Protein AF-A0A3D3ADH6-F1 (afdb_monomer)

Radius of gyration: 19.09 Å; Cα contacts (8 Å, |Δi|>4): 178; chains: 1; bounding box: 56×36×45 Å

Secondary structure (DSSP, 8-state):
------SB-TT--SB-TEEEEEEEEE-TTT--EEEEEEEEEEE------THHHH-SSSHHHHHHHHHHHHH---HHHHHHTT----GGGTS-BTTTTB---TTSPPHHHHHHHHHGGGGGG--SSSGGGGTSS-TTT----THHHH--

Sequence (148 aa):
TAIPVVPYNDGQKQVNPYQTVKITVKDSSSGKVLAVQDKVVLPVSDEMMCSNCHGTQDTDKNILMAHDGSNGTKLYTDLTQGKRHRCNECHSDNVLNAPGKDGLPALSQAIHGFHSSRMGMSKLANQCYNCHPGEVTKCNRGVMAANG

Nearest PDB structures (foldseek):
  3lyy-assembly1_B-2  TM=6.084E-01  e=2.490E+00  Pediococcus pentosaceus ATCC 25745
  4bjj-assembly1_A  TM=6.808E-01  e=5.728E+00  Schizosaccharomyces pombe
  6ywy-assembly1_M  TM=5.397E-01  e=7.403E+00  Neurospora crassa
  6ysq-assembly2_D  TM=2.772E-01  e=8.415E+00  Homo sapiens

Structure (mmCIF, N/CA/C/O backbone):
data_AF-A0A3D3ADH6-F1
#
_entry.id   AF-A0A3D3ADH6-F1
#
loop_
_atom_site.group_PDB
_atom_site.id
_atom_site.type_symbol
_atom_site.label_atom_id
_atom_site.label_alt_id
_atom_site.label_comp_id
_atom_site.label_asym_id
_atom_site.label_entity_id
_atom_site.label_seq_id
_atom_site.pdbx_PDB_ins_code
_atom_site.Cartn_x
_atom_site.Cartn_y
_atom_site.Cartn_z
_atom_site.occupancy
_atom_site.B_iso_or_equiv
_atom_site.auth_seq_id
_atom_site.auth_comp_id
_atom_site.auth_asym_id
_atom_site.auth_atom_id
_atom_site.pdbx_PDB_model_num
ATOM 1 N N . THR A 1 1 ? -21.249 0.744 2.530 1.00 53.69 1 THR A N 1
ATOM 2 C CA . THR A 1 1 ? -20.447 1.980 2.626 1.00 53.69 1 THR A CA 1
ATOM 3 C C . THR A 1 1 ? -19.329 1.759 3.616 1.00 53.69 1 THR A C 1
ATOM 5 O O . THR A 1 1 ? -19.622 1.329 4.723 1.00 53.69 1 THR A O 1
ATOM 8 N N . ALA A 1 2 ? -18.075 1.972 3.216 1.00 66.06 2 ALA A N 1
ATOM 9 C CA . ALA A 1 2 ? -16.925 1.929 4.121 1.00 66.06 2 ALA A CA 1
ATOM 10 C C . ALA A 1 2 ? -16.670 3.326 4.712 1.00 66.06 2 ALA A C 1
ATOM 12 O O . ALA A 1 2 ? -16.980 4.324 4.062 1.00 66.06 2 ALA A O 1
ATOM 13 N N . ILE A 1 3 ? -16.121 3.394 5.927 1.00 73.56 3 ILE A N 1
ATOM 14 C CA . ILE A 1 3 ? -15.664 4.650 6.536 1.00 73.56 3 ILE A CA 1
ATOM 15 C C . ILE A 1 3 ? -14.185 4.812 6.158 1.00 73.56 3 ILE A C 1
ATOM 17 O O . ILE A 1 3 ? -13.379 3.993 6.604 1.00 73.56 3 ILE A O 1
ATOM 21 N N . PRO A 1 4 ? -13.810 5.800 5.325 1.00 73.50 4 PRO A N 1
ATOM 22 C CA . PRO A 1 4 ? -12.409 6.044 5.024 1.00 73.50 4 PRO A CA 1
ATOM 23 C C . PRO A 1 4 ? -11.724 6.570 6.285 1.00 73.50 4 PRO A C 1
ATOM 25 O O . PRO A 1 4 ? -12.159 7.561 6.868 1.00 73.50 4 PRO A O 1
ATOM 28 N N . VAL A 1 5 ? -10.656 5.901 6.699 1.00 81.75 5 VAL A N 1
ATOM 29 C CA . VAL A 1 5 ? -9.800 6.342 7.799 1.00 81.75 5 VAL A CA 1
ATOM 30 C C . VAL A 1 5 ? -8.352 6.341 7.345 1.00 81.75 5 VAL A C 1
ATOM 32 O O . VAL A 1 5 ? -7.964 5.559 6.479 1.00 81.75 5 VAL A O 1
ATOM 35 N N . VAL A 1 6 ? -7.568 7.242 7.922 1.00 85.00 6 VAL A N 1
ATOM 36 C CA . VAL A 1 6 ? -6.120 7.362 7.724 1.00 85.00 6 VAL A CA 1
ATOM 37 C C . VAL A 1 6 ? -5.444 7.261 9.088 1.00 85.00 6 VAL A C 1
ATOM 39 O O . VAL A 1 6 ? -6.093 7.581 10.084 1.00 85.00 6 VAL A O 1
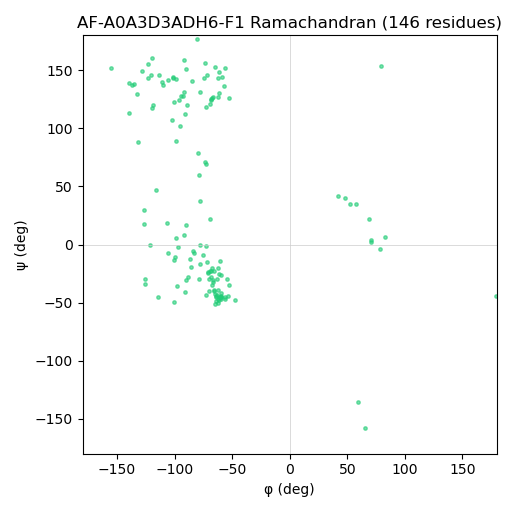ATOM 42 N N . PRO A 1 7 ? -4.167 6.858 9.186 1.00 87.19 7 PRO A N 1
ATOM 43 C CA . PRO A 1 7 ? -3.475 6.722 10.467 1.00 87.19 7 PRO A CA 1
ATOM 44 C C . PRO A 1 7 ? -3.024 8.078 11.030 1.00 87.19 7 PRO A C 1
ATOM 46 O O . PRO A 1 7 ? -1.960 8.184 11.623 1.00 87.19 7 PRO A O 1
ATOM 49 N N . TYR A 1 8 ? -3.828 9.126 10.862 1.00 87.88 8 TYR A N 1
ATOM 50 C CA . TYR A 1 8 ? -3.565 10.476 11.343 1.00 87.88 8 TYR A CA 1
ATOM 51 C C . TYR A 1 8 ? -4.843 11.060 11.935 1.00 87.88 8 TYR A C 1
ATOM 53 O O . TYR A 1 8 ? -5.915 10.921 11.351 1.00 87.88 8 TYR A O 1
ATOM 61 N N . ASN A 1 9 ? -4.719 11.740 13.075 1.00 86.06 9 ASN A N 1
ATOM 62 C CA . ASN A 1 9 ? -5.811 12.559 13.596 1.00 86.06 9 ASN A CA 1
ATOM 63 C C . ASN A 1 9 ? -5.943 13.842 12.758 1.00 86.06 9 ASN A C 1
ATOM 65 O O . ASN A 1 9 ? -4.958 14.321 12.190 1.00 86.06 9 ASN A O 1
ATOM 69 N N . ASP A 1 10 ? -7.128 14.451 12.759 1.00 86.06 10 ASP A N 1
ATOM 70 C CA . ASP A 1 10 ? -7.383 15.697 12.032 1.00 86.06 10 ASP A CA 1
ATOM 71 C C . ASP A 1 10 ? -6.369 16.797 12.387 1.00 86.06 10 ASP A C 1
ATOM 73 O O . ASP A 1 10 ? -6.134 17.128 13.553 1.00 86.06 10 ASP A O 1
ATOM 77 N N . GLY A 1 11 ? -5.732 17.356 11.355 1.00 87.50 11 GLY A N 1
ATOM 78 C CA . GLY A 1 11 ? -4.720 18.406 11.492 1.00 87.50 11 GLY A CA 1
ATOM 79 C C . GLY A 1 11 ? -3.387 17.952 12.098 1.00 87.50 11 GLY A C 1
ATOM 8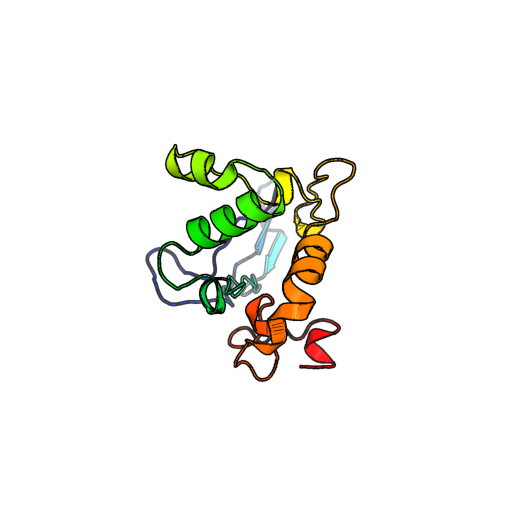0 O O . GLY A 1 11 ? -2.505 18.787 12.301 1.00 87.50 11 GLY A O 1
ATOM 81 N N . GLN A 1 12 ? -3.207 16.660 12.380 1.00 86.19 12 GLN A N 1
ATOM 82 C CA . GLN A 1 12 ? -1.969 16.114 12.928 1.00 86.19 12 GLN A CA 1
ATOM 83 C C . GLN A 1 12 ? -1.133 15.440 11.843 1.00 86.19 12 GLN A C 1
ATOM 85 O O . GLN A 1 12 ? -1.645 14.793 10.936 1.00 86.19 12 GLN A O 1
ATOM 90 N N . LYS A 1 13 ? 0.189 15.573 11.968 1.00 85.31 13 LYS A N 1
ATOM 91 C CA . LYS A 1 13 ? 1.166 14.865 11.124 1.00 85.31 13 LYS A CA 1
ATOM 92 C C . LYS A 1 13 ? 1.757 13.635 11.809 1.00 85.31 13 LYS A C 1
ATOM 94 O O . LYS A 1 13 ? 2.465 12.866 11.171 1.00 85.31 13 LYS A O 1
ATOM 99 N N . GLN A 1 14 ? 1.501 13.479 13.107 1.00 87.44 14 GLN A N 1
ATOM 100 C CA . GLN A 1 14 ? 1.974 12.330 13.863 1.00 87.44 14 GLN A CA 1
ATOM 101 C C . GLN A 1 14 ? 1.101 11.118 13.566 1.00 87.44 14 GLN A C 1
ATOM 103 O O . GLN A 1 14 ? -0.127 11.206 13.623 1.00 87.44 14 GLN A O 1
ATOM 108 N N . VAL A 1 15 ? 1.758 10.001 13.265 1.00 85.25 15 VAL A N 1
ATOM 109 C CA . VAL A 1 15 ? 1.098 8.732 12.967 1.00 85.25 15 VAL A CA 1
ATOM 110 C C . VAL A 1 15 ? 0.406 8.218 14.234 1.00 85.25 15 VAL A C 1
ATOM 112 O O . VAL A 1 15 ? 1.016 8.100 15.295 1.00 85.25 15 VAL A O 1
ATOM 115 N N . ASN A 1 16 ? -0.880 7.910 14.113 1.00 86.75 16 ASN A N 1
ATOM 116 C CA . ASN A 1 16 ? -1.734 7.295 15.118 1.00 86.75 16 ASN A CA 1
ATOM 117 C C . ASN A 1 16 ? -2.511 6.127 14.475 1.00 86.75 16 ASN A C 1
ATOM 119 O O . ASN A 1 16 ? -3.627 6.322 13.979 1.00 86.75 16 ASN A O 1
ATOM 123 N N . PRO A 1 17 ? -1.941 4.909 14.464 1.00 84.31 17 PRO A N 1
ATOM 124 C CA . PRO A 1 17 ? -2.533 3.762 13.776 1.00 84.31 17 PRO A CA 1
ATOM 125 C C . PRO A 1 17 ? -3.604 3.033 14.608 1.00 84.31 17 PRO A C 1
ATOM 127 O O . PRO A 1 17 ? -4.299 2.150 14.105 1.00 84.31 17 PRO A O 1
ATOM 130 N N . TYR A 1 18 ? -3.761 3.409 15.883 1.00 85.06 18 TYR A N 1
ATOM 131 C CA . TYR A 1 18 ? -4.710 2.815 16.831 1.00 85.06 18 TYR A CA 1
ATOM 132 C C . TYR A 1 18 ? -5.758 3.830 17.284 1.00 85.06 18 TYR A C 1
ATOM 134 O O . TYR A 1 18 ? -6.045 3.984 18.474 1.00 85.06 18 TYR A O 1
ATOM 142 N N . GLN A 1 19 ? -6.329 4.551 16.323 1.00 86.50 19 GLN A N 1
ATOM 143 C CA . GLN A 1 19 ? -7.441 5.449 16.600 1.00 86.50 19 GLN A CA 1
ATOM 144 C C . GLN A 1 19 ? -8.631 4.669 17.151 1.00 86.50 19 GLN A C 1
ATOM 146 O O . GLN A 1 19 ? -8.852 3.505 16.813 1.00 86.50 19 GLN A O 1
ATOM 151 N N . THR A 1 20 ? -9.409 5.320 18.013 1.00 88.94 20 THR A N 1
ATOM 152 C CA . THR A 1 20 ? -10.617 4.718 18.572 1.00 88.94 20 THR A CA 1
ATOM 153 C C . THR A 1 20 ? -11.843 5.540 18.228 1.00 88.94 20 THR A C 1
ATOM 155 O O . THR A 1 20 ? -11.778 6.766 18.155 1.00 88.94 20 THR A O 1
ATOM 158 N N . VAL A 1 21 ? -12.967 4.860 18.031 1.00 89.00 21 VAL A N 1
ATOM 159 C CA . VAL A 1 21 ? -14.270 5.479 17.790 1.00 89.00 21 VAL A CA 1
ATOM 160 C C . VAL A 1 21 ? -15.266 5.072 18.867 1.00 89.00 21 VAL A C 1
ATOM 162 O O . VAL A 1 21 ? -15.117 4.052 19.548 1.00 89.00 21 VAL A O 1
ATOM 165 N N . LYS A 1 22 ? -16.320 5.877 18.981 1.00 93.19 22 LYS A N 1
ATOM 166 C CA . LYS A 1 22 ? -17.531 5.542 19.722 1.00 93.19 22 LYS A CA 1
ATOM 167 C C . LYS A 1 22 ? -18.599 5.088 18.739 1.00 93.19 22 LYS A C 1
ATOM 169 O O . LYS A 1 22 ? -18.994 5.850 17.859 1.00 93.19 22 LYS A O 1
ATOM 174 N N . ILE A 1 23 ? -19.104 3.876 18.923 1.00 93.12 23 ILE A N 1
ATOM 175 C CA . ILE A 1 23 ? -20.237 3.352 18.163 1.00 93.12 23 ILE A CA 1
ATOM 176 C C . ILE A 1 23 ? -21.497 3.578 18.992 1.00 93.12 23 ILE A C 1
ATOM 178 O O . ILE A 1 23 ? -21.579 3.155 20.140 1.00 93.12 23 ILE A O 1
ATOM 182 N N . THR A 1 24 ? -22.486 4.265 18.423 1.00 96.31 24 THR A N 1
ATOM 183 C CA . THR A 1 24 ? -23.801 4.470 19.046 1.00 96.31 24 THR A CA 1
ATOM 184 C C . THR A 1 24 ? -24.872 3.853 18.163 1.00 96.31 24 THR A C 1
ATOM 186 O O . THR A 1 24 ? -25.037 4.260 17.015 1.00 96.31 24 THR A O 1
ATOM 189 N N . VAL A 1 25 ? -25.617 2.897 18.708 1.00 95.94 25 VAL A N 1
ATOM 190 C CA . VAL A 1 25 ? -26.761 2.270 18.042 1.00 95.94 25 VAL A CA 1
ATOM 191 C C . VAL A 1 25 ? -28.023 2.996 18.483 1.00 95.94 25 VAL A C 1
ATOM 193 O O . VAL A 1 25 ? -28.260 3.154 19.682 1.00 95.94 25 VAL A O 1
ATOM 196 N N . LYS A 1 26 ? -28.833 3.439 17.522 1.00 97.56 26 LYS A N 1
ATOM 197 C CA . LYS A 1 26 ? -30.113 4.109 17.773 1.00 97.56 26 LYS A CA 1
ATOM 198 C C . LYS A 1 26 ? -31.242 3.359 17.085 1.00 97.56 26 LYS A C 1
ATOM 200 O O . LYS A 1 26 ? -31.066 2.868 15.973 1.00 97.56 26 LYS A O 1
ATOM 205 N N . ASP A 1 27 ? -32.391 3.311 17.744 1.00 96.38 27 ASP A N 1
ATOM 206 C CA . ASP A 1 27 ? -33.641 2.898 17.129 1.00 96.38 27 ASP A CA 1
ATOM 207 C C . ASP A 1 27 ? -33.996 3.871 16.001 1.00 96.38 27 ASP A C 1
ATOM 209 O O . ASP A 1 27 ? -34.013 5.088 16.199 1.00 96.38 27 ASP A O 1
ATOM 213 N N . SER A 1 28 ? -34.251 3.332 14.810 1.00 94.62 28 SER A N 1
ATOM 214 C CA . SER A 1 28 ? -34.432 4.152 13.608 1.00 94.62 28 SER A CA 1
ATOM 215 C C . SER A 1 28 ? -35.714 4.988 13.629 1.00 94.62 28 SER A C 1
ATOM 217 O O . SER A 1 28 ? -35.748 6.055 13.022 1.00 94.62 28 SER A O 1
ATOM 219 N N . SER A 1 29 ? -36.750 4.533 14.340 1.00 95.38 29 SER A N 1
ATOM 220 C CA . SER A 1 29 ? -38.070 5.169 14.353 1.00 95.38 29 SER A CA 1
ATOM 221 C C . SER A 1 29 ? -38.207 6.213 15.461 1.00 95.38 29 SER A C 1
ATOM 223 O O . SER A 1 29 ? -38.765 7.282 15.242 1.00 95.38 29 SER A O 1
ATOM 225 N N . SER A 1 30 ? -37.689 5.918 16.654 1.00 95.75 30 SER A N 1
ATOM 226 C CA . SER A 1 30 ? -37.793 6.777 17.841 1.00 95.75 30 SER A CA 1
ATOM 227 C C . SER A 1 30 ? -36.533 7.597 18.128 1.00 95.75 30 SER A C 1
ATOM 229 O O . SER A 1 30 ? -36.560 8.492 18.970 1.00 95.75 30 SER A O 1
ATOM 231 N N . GLY A 1 31 ? -35.402 7.277 17.490 1.00 94.81 31 GLY A N 1
ATOM 232 C CA . GLY A 1 31 ? -34.101 7.894 17.771 1.00 94.81 31 GLY A CA 1
ATOM 233 C C . GLY A 1 31 ? -33.492 7.501 19.123 1.00 94.81 31 GLY A C 1
ATOM 234 O O . GLY A 1 31 ? -32.409 7.985 19.472 1.00 94.81 31 GLY A O 1
ATOM 235 N N . LYS A 1 32 ? -34.155 6.623 19.889 1.00 96.75 32 LYS A N 1
ATOM 236 C CA . LYS A 1 32 ? -33.699 6.156 21.201 1.00 96.75 32 LYS A CA 1
ATOM 237 C C . LYS A 1 32 ? -32.364 5.427 21.070 1.00 96.75 32 LYS A C 1
ATOM 239 O O . LYS A 1 32 ? -32.227 4.517 20.260 1.00 96.75 32 LYS A O 1
ATOM 244 N N . VAL A 1 33 ? -31.384 5.784 21.897 1.00 97.50 33 VAL A N 1
ATOM 245 C CA . VAL A 1 33 ? -30.113 5.048 21.971 1.00 97.50 33 VAL A CA 1
ATOM 246 C C . VAL A 1 33 ? -30.366 3.663 22.570 1.00 97.50 33 VAL A C 1
ATOM 248 O O . VAL A 1 33 ? -30.922 3.548 23.661 1.00 97.50 33 VAL A O 1
ATOM 251 N N . LEU A 1 34 ? -29.963 2.624 21.843 1.00 97.38 34 LEU A N 1
ATOM 252 C CA . LEU A 1 34 ? -30.092 1.220 22.238 1.00 97.38 34 LEU A CA 1
ATOM 253 C C . LEU A 1 34 ? -28.796 0.680 22.843 1.00 97.38 34 LEU A C 1
ATOM 255 O O . LEU A 1 34 ? -28.841 -0.120 23.771 1.00 97.38 34 LEU A O 1
ATOM 259 N N . ALA A 1 35 ? -27.647 1.122 22.329 1.00 96.81 35 ALA A N 1
ATOM 260 C CA . ALA A 1 35 ? -26.338 0.717 22.822 1.00 96.81 35 ALA A CA 1
ATOM 261 C C . ALA A 1 35 ? -25.277 1.776 22.511 1.00 96.81 35 ALA A C 1
ATOM 263 O O . ALA A 1 35 ? -25.367 2.497 21.513 1.00 96.81 35 ALA A O 1
ATOM 264 N N . VAL A 1 36 ? -24.248 1.828 23.353 1.00 96.38 36 VAL A N 1
ATOM 265 C CA . VAL A 1 36 ? -23.033 2.612 23.126 1.00 96.38 36 VAL A CA 1
ATOM 266 C C . VAL A 1 36 ? -21.840 1.716 23.413 1.00 96.38 36 VAL A C 1
ATOM 268 O O . VAL A 1 36 ? -21.780 1.102 24.475 1.00 96.38 36 VAL A O 1
ATOM 271 N N . GLN A 1 37 ? -20.894 1.661 22.481 1.00 95.50 37 GLN A N 1
ATOM 272 C CA . GLN A 1 37 ? -19.586 1.064 22.703 1.00 95.50 37 GLN A CA 1
ATOM 273 C C . GLN A 1 37 ? -18.515 2.128 22.482 1.00 95.50 37 GLN A C 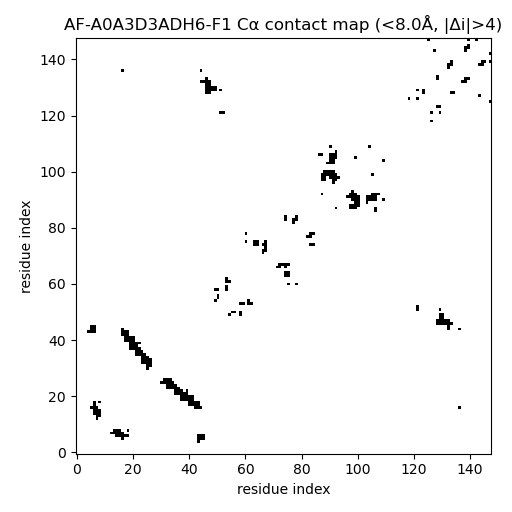1
ATOM 275 O O . GLN A 1 37 ? -18.353 2.646 21.376 1.00 95.50 37 GLN A O 1
ATOM 280 N N . ASP A 1 38 ? -17.777 2.425 23.545 1.00 93.81 38 ASP A N 1
ATOM 281 C CA . ASP A 1 38 ? -16.639 3.335 23.518 1.00 93.81 38 ASP A CA 1
ATOM 282 C C . ASP A 1 38 ? -15.327 2.599 23.248 1.00 93.81 38 ASP A C 1
ATOM 284 O O . ASP A 1 38 ? -15.201 1.394 23.489 1.00 93.81 38 ASP A O 1
ATOM 288 N N . LYS A 1 39 ? -14.334 3.367 22.781 1.00 89.38 39 LYS A N 1
ATOM 289 C CA . LYS A 1 39 ? -12.947 2.929 22.569 1.00 89.38 39 LYS A CA 1
ATOM 290 C C . LYS A 1 39 ? -12.812 1.732 21.618 1.00 89.38 39 LYS A C 1
ATOM 292 O O . LYS A 1 39 ? -11.926 0.897 21.789 1.00 89.38 39 LYS A O 1
ATOM 297 N N . VAL A 1 40 ? -13.669 1.643 20.600 1.00 88.25 40 VAL A N 1
ATOM 298 C CA . VAL A 1 40 ? -13.523 0.629 19.547 1.00 88.25 40 VAL A CA 1
ATOM 299 C C . VAL A 1 40 ? -12.341 1.017 18.676 1.00 88.25 40 VAL A C 1
ATOM 301 O O . VAL A 1 40 ? -12.362 2.085 18.070 1.00 88.25 40 VAL A O 1
ATOM 304 N N . VAL A 1 41 ? -11.314 0.174 18.616 1.00 84.12 41 VAL A N 1
ATOM 305 C CA . VAL A 1 41 ? -10.136 0.429 17.780 1.00 84.12 41 VAL A CA 1
ATOM 306 C C . VAL A 1 41 ? -10.535 0.344 16.306 1.00 84.12 41 VAL A C 1
ATOM 308 O O . VAL A 1 41 ? -11.090 -0.665 15.873 1.00 84.12 41 VAL A O 1
ATOM 311 N N . LEU A 1 42 ? -10.230 1.391 15.538 1.00 81.94 42 LEU A N 1
ATOM 312 C CA . LEU A 1 42 ? -10.193 1.367 14.078 1.00 81.94 42 LEU A CA 1
ATOM 313 C C . LEU A 1 42 ? -8.729 1.210 13.660 1.00 81.94 42 LEU A C 1
ATOM 315 O O . LEU A 1 42 ? -8.028 2.214 13.521 1.00 81.94 42 LEU A O 1
ATOM 319 N N . PRO A 1 43 ? -8.232 -0.031 13.511 1.00 71.31 43 PRO A N 1
ATOM 320 C CA . PRO A 1 43 ? -6.864 -0.232 13.079 1.00 71.31 43 PRO A CA 1
ATOM 321 C C . PRO A 1 43 ? -6.750 0.209 11.622 1.00 71.31 43 PRO A C 1
ATOM 323 O O . PRO A 1 43 ? -7.435 -0.315 10.742 1.00 71.31 43 PRO A O 1
ATOM 326 N N . VAL A 1 44 ? -5.873 1.171 11.378 1.00 77.50 44 VAL A N 1
ATOM 327 C CA . VAL A 1 44 ? -5.508 1.622 10.040 1.00 77.50 44 VAL A CA 1
ATOM 328 C C . VAL A 1 44 ? -3.997 1.763 9.989 1.00 77.50 44 VAL A C 1
ATOM 330 O O . VAL A 1 44 ? -3.373 2.232 10.937 1.00 77.50 44 VAL A O 1
ATOM 333 N N . SER A 1 45 ? -3.409 1.321 8.886 1.00 76.19 45 SER A N 1
ATOM 334 C CA . SER A 1 45 ? -1.979 1.441 8.646 1.00 76.19 45 SER A CA 1
ATOM 335 C C . SER A 1 45 ? -1.740 1.821 7.195 1.00 76.19 45 SER A C 1
ATOM 337 O O . SER A 1 45 ? -2.405 1.307 6.294 1.00 76.19 45 SER A O 1
ATOM 339 N N . ASP A 1 46 ? -0.787 2.720 6.995 1.00 78.75 46 ASP A N 1
ATOM 340 C CA . ASP A 1 46 ? -0.206 3.089 5.710 1.00 78.75 46 ASP A CA 1
ATOM 341 C C . ASP A 1 46 ? 1.220 2.531 5.549 1.00 78.75 46 ASP A C 1
ATOM 343 O O . ASP A 1 46 ? 1.957 2.956 4.664 1.00 78.75 46 ASP A O 1
ATOM 347 N N . GLU A 1 47 ? 1.597 1.519 6.341 1.00 81.19 47 GLU A N 1
ATOM 348 C CA . GLU A 1 47 ? 2.912 0.852 6.313 1.00 81.19 47 GLU A CA 1
ATOM 349 C C . GLU A 1 47 ? 3.169 0.005 5.044 1.00 81.19 47 GLU A C 1
ATOM 351 O O . GLU A 1 47 ? 4.041 -0.862 5.026 1.00 81.19 47 GLU A O 1
ATOM 356 N N . MET A 1 48 ? 2.468 0.264 3.937 1.00 87.12 48 MET A N 1
ATOM 357 C CA . MET A 1 48 ? 2.910 -0.206 2.624 1.00 87.12 48 MET A CA 1
ATOM 358 C C . MET A 1 48 ? 4.011 0.735 2.115 1.00 87.12 48 MET A C 1
ATOM 360 O O . MET A 1 48 ? 3.783 1.640 1.312 1.00 87.12 48 MET A O 1
ATOM 364 N N . MET A 1 49 ? 5.220 0.544 2.642 1.00 88.25 49 MET A N 1
ATOM 365 C CA . MET A 1 49 ? 6.369 1.442 2.514 1.00 88.25 49 MET A CA 1
ATOM 366 C C . MET A 1 49 ? 7.085 1.313 1.161 1.00 88.25 49 MET A C 1
ATOM 368 O O . MET A 1 49 ? 8.285 1.037 1.092 1.00 88.25 49 MET A O 1
ATOM 372 N N . CYS A 1 50 ? 6.379 1.565 0.056 1.00 92.19 50 CYS A N 1
ATOM 373 C CA . CYS A 1 50 ? 6.951 1.504 -1.296 1.00 92.19 50 CYS A CA 1
ATOM 374 C C . CYS A 1 50 ? 8.203 2.387 -1.454 1.00 92.19 50 CYS A C 1
ATOM 376 O O . CYS A 1 50 ? 9.106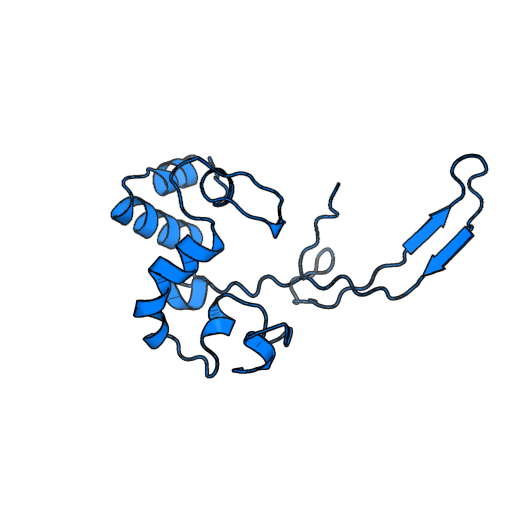 2.073 -2.232 1.00 92.19 50 CYS A O 1
ATOM 378 N N . SER A 1 51 ? 8.273 3.480 -0.690 1.00 92.19 51 SER A N 1
ATOM 379 C CA . SER A 1 51 ? 9.390 4.425 -0.663 1.00 92.19 51 SER A CA 1
ATOM 380 C C . SER A 1 51 ? 10.714 3.816 -0.198 1.00 92.19 51 SER A C 1
ATOM 382 O O . SER A 1 51 ? 11.768 4.343 -0.557 1.00 92.19 51 SER A O 1
ATOM 384 N N . ASN A 1 52 ? 10.690 2.678 0.510 1.00 91.12 52 ASN A N 1
ATOM 385 C CA . ASN A 1 52 ? 11.899 1.951 0.910 1.00 91.12 52 ASN A CA 1
ATOM 386 C C . ASN A 1 52 ? 12.727 1.478 -0.297 1.00 91.12 52 ASN A C 1
ATOM 388 O O . ASN A 1 52 ? 13.936 1.285 -0.169 1.00 91.12 52 ASN A O 1
ATOM 392 N N . CYS A 1 53 ? 12.099 1.292 -1.466 1.00 93.62 53 CYS A N 1
ATOM 393 C CA . CYS A 1 53 ? 12.775 0.860 -2.695 1.00 93.62 53 CYS A CA 1
ATOM 394 C C . CYS A 1 53 ? 12.527 1.796 -3.886 1.00 93.62 53 CYS A C 1
ATOM 396 O O . CYS A 1 53 ? 13.426 1.997 -4.695 1.00 93.62 53 CYS A O 1
ATOM 398 N N . HIS A 1 54 ? 11.344 2.407 -3.985 1.00 94.75 54 HIS A N 1
ATOM 399 C CA . HIS A 1 54 ? 10.976 3.313 -5.080 1.00 94.75 54 HIS A CA 1
ATOM 400 C C . HIS A 1 54 ? 11.322 4.786 -4.801 1.00 94.75 54 HIS A C 1
ATOM 402 O O . HIS A 1 54 ? 10.812 5.679 -5.474 1.00 94.75 54 HIS A O 1
ATOM 408 N N . GLY A 1 55 ? 12.193 5.050 -3.823 1.00 94.06 55 GLY A N 1
ATOM 409 C CA . GLY A 1 55 ? 12.635 6.393 -3.446 1.00 94.06 55 GLY A CA 1
ATOM 410 C C . GLY A 1 55 ? 11.626 7.138 -2.573 1.00 94.06 55 GLY A C 1
ATOM 411 O O . GLY A 1 55 ? 10.426 6.880 -2.615 1.00 94.06 55 GLY A O 1
ATOM 412 N N . THR A 1 56 ? 12.116 8.080 -1.767 1.00 92.62 56 THR A N 1
ATOM 413 C CA . THR A 1 56 ? 11.301 8.902 -0.850 1.00 92.62 56 THR A CA 1
ATOM 414 C C . THR A 1 56 ? 10.726 10.159 -1.501 1.00 92.62 56 THR A C 1
ATOM 416 O O . THR A 1 56 ? 9.856 10.807 -0.925 1.00 92.62 56 THR A O 1
ATOM 419 N N . GLN A 1 57 ? 11.204 10.503 -2.696 1.00 94.81 57 GLN A N 1
ATOM 420 C CA . GLN A 1 57 ? 10.659 11.556 -3.545 1.00 94.81 57 GLN A CA 1
ATOM 421 C C . GLN A 1 57 ? 10.022 10.910 -4.767 1.00 94.81 57 GLN A C 1
ATOM 423 O O . GLN A 1 57 ? 10.587 9.962 -5.315 1.00 94.81 57 GLN A O 1
ATOM 428 N N . ASP A 1 58 ? 8.865 11.431 -5.187 1.00 94.69 58 ASP A N 1
ATOM 429 C CA . ASP A 1 58 ? 8.173 10.975 -6.398 1.00 94.69 58 ASP A CA 1
ATOM 430 C C . ASP A 1 58 ? 7.952 9.444 -6.429 1.00 94.69 58 ASP A C 1
ATOM 432 O O . ASP A 1 58 ? 8.012 8.803 -7.478 1.00 94.69 58 ASP A O 1
ATOM 436 N N . THR A 1 59 ? 7.704 8.835 -5.261 1.00 94.94 59 THR A N 1
ATOM 437 C CA . THR A 1 59 ? 7.551 7.379 -5.102 1.00 94.94 59 THR A CA 1
ATOM 438 C C . THR A 1 59 ? 6.497 6.807 -6.050 1.00 94.94 59 THR A C 1
ATOM 440 O O . THR A 1 59 ? 6.725 5.782 -6.689 1.00 94.94 59 THR A O 1
ATOM 443 N N . ASP A 1 60 ? 5.352 7.481 -6.172 1.00 93.56 60 ASP A N 1
ATOM 444 C CA . ASP A 1 60 ? 4.253 7.093 -7.058 1.00 93.56 60 ASP A CA 1
ATOM 445 C C . ASP A 1 60 ? 4.681 7.108 -8.530 1.00 93.56 60 ASP A C 1
ATOM 447 O O . ASP A 1 60 ? 4.486 6.127 -9.246 1.00 93.56 60 ASP A O 1
ATOM 451 N N . LYS A 1 61 ? 5.352 8.173 -8.969 1.00 96.12 61 LYS A N 1
ATOM 452 C CA . LYS A 1 61 ? 5.921 8.278 -10.317 1.00 96.12 61 LYS A CA 1
ATOM 453 C C . LYS A 1 61 ? 6.934 7.171 -10.598 1.00 96.12 61 LYS A C 1
ATOM 455 O O . LYS A 1 61 ? 6.855 6.544 -11.650 1.00 96.12 61 LYS A O 1
ATOM 460 N N . ASN A 1 62 ? 7.844 6.893 -9.665 1.00 97.12 62 ASN A N 1
ATOM 461 C CA . ASN A 1 62 ? 8.866 5.854 -9.822 1.00 97.12 62 ASN A CA 1
ATOM 462 C C . ASN A 1 62 ? 8.252 4.457 -9.964 1.00 97.12 62 ASN A C 1
ATOM 464 O O . ASN A 1 62 ? 8.710 3.661 -10.787 1.00 97.12 62 ASN A O 1
ATOM 468 N N . ILE A 1 63 ? 7.189 4.168 -9.208 1.00 96.50 63 ILE A N 1
ATOM 469 C CA . ILE A 1 63 ? 6.415 2.930 -9.359 1.00 96.50 63 ILE A CA 1
ATOM 470 C C . ILE A 1 63 ? 5.790 2.864 -10.754 1.00 96.50 63 ILE A C 1
ATOM 472 O O . ILE A 1 63 ? 5.950 1.860 -11.447 1.00 96.50 63 ILE A O 1
ATOM 476 N N . LEU A 1 64 ? 5.103 3.925 -11.187 1.00 97.38 64 LEU A N 1
ATOM 477 C CA . LEU A 1 64 ? 4.391 3.920 -12.466 1.00 97.38 64 LEU A CA 1
ATOM 478 C C . LEU A 1 64 ? 5.334 3.870 -13.672 1.00 97.38 64 LEU A C 1
ATOM 480 O O . LEU A 1 64 ? 5.018 3.183 -14.637 1.00 97.38 64 LEU A O 1
ATOM 484 N N . MET A 1 65 ? 6.513 4.498 -13.612 1.00 96.88 65 MET A N 1
ATOM 485 C CA . MET A 1 65 ? 7.537 4.354 -14.656 1.00 96.88 65 MET A CA 1
ATOM 486 C C . MET A 1 65 ? 8.008 2.901 -14.791 1.00 96.88 65 MET A C 1
ATOM 488 O O . MET A 1 65 ? 8.101 2.379 -15.902 1.00 96.88 65 MET A O 1
ATOM 492 N N . ALA A 1 66 ? 8.280 2.226 -13.668 1.00 95.69 66 ALA A N 1
ATOM 493 C CA . ALA A 1 66 ? 8.686 0.820 -13.677 1.00 95.69 66 ALA A CA 1
ATOM 494 C C . ALA A 1 66 ? 7.557 -0.100 -14.173 1.00 95.69 66 ALA A C 1
ATOM 496 O O . ALA A 1 66 ? 7.799 -1.050 -14.924 1.00 95.69 66 ALA A O 1
ATOM 497 N N . HIS A 1 67 ? 6.318 0.203 -13.779 1.00 97.12 67 HIS A N 1
ATOM 498 C CA . HIS A 1 67 ? 5.135 -0.525 -14.217 1.00 97.12 67 HIS A CA 1
ATOM 499 C C . HIS A 1 67 ? 4.907 -0.382 -15.726 1.00 97.12 67 HIS A C 1
ATOM 501 O O . HIS A 1 67 ? 4.722 -1.389 -16.410 1.00 97.12 67 HIS A O 1
ATOM 507 N N . ASP A 1 68 ? 4.962 0.846 -16.248 1.00 97.56 68 ASP A N 1
ATOM 508 C CA . ASP A 1 68 ? 4.822 1.145 -17.674 1.00 97.56 68 ASP A CA 1
ATOM 509 C C . ASP A 1 68 ? 5.908 0.440 -18.493 1.00 97.56 68 ASP A C 1
ATOM 511 O O . ASP A 1 68 ? 5.594 -0.208 -19.491 1.00 97.56 68 ASP A O 1
ATOM 515 N N . GLY A 1 69 ? 7.164 0.471 -18.034 1.00 96.56 69 GLY A N 1
ATOM 516 C CA . GLY A 1 69 ? 8.273 -0.219 -18.698 1.00 96.56 69 GLY A CA 1
ATOM 517 C C . GLY A 1 69 ? 8.128 -1.745 -18.741 1.00 96.56 69 GLY A C 1
ATOM 518 O O . GLY A 1 69 ? 8.601 -2.373 -19.684 1.00 96.56 69 GLY A O 1
ATOM 519 N N . SER A 1 70 ? 7.454 -2.344 -17.755 1.00 94.06 70 SER A N 1
ATOM 520 C CA . SER A 1 70 ? 7.277 -3.802 -17.673 1.00 94.06 70 SER A CA 1
ATOM 521 C C . SER A 1 70 ? 6.022 -4.303 -18.393 1.00 94.06 70 SER A C 1
ATOM 523 O O . SER A 1 70 ? 6.004 -5.433 -18.870 1.00 94.06 70 SER A O 1
ATOM 525 N N . ASN A 1 71 ? 4.969 -3.481 -18.457 1.00 94.50 71 ASN A N 1
ATOM 526 C CA . ASN A 1 71 ? 3.636 -3.909 -18.897 1.00 94.50 71 ASN A CA 1
ATOM 527 C C . ASN A 1 71 ? 3.097 -3.128 -20.107 1.00 94.50 71 ASN A C 1
ATOM 529 O O . ASN A 1 71 ? 1.983 -3.390 -20.554 1.00 94.50 71 ASN A O 1
ATOM 533 N N . GLY A 1 72 ? 3.847 -2.154 -20.633 1.00 93.75 72 GLY A N 1
ATOM 534 C CA . GLY A 1 72 ? 3.437 -1.357 -21.793 1.00 93.75 72 GLY A CA 1
ATOM 535 C C . GLY A 1 72 ? 2.262 -0.412 -21.521 1.00 93.75 72 GLY A C 1
ATOM 536 O O . GLY A 1 72 ? 1.558 -0.015 -22.451 1.00 93.75 72 GLY A O 1
ATOM 537 N N . THR A 1 73 ? 2.021 -0.063 -20.256 1.00 95.69 73 THR A N 1
ATOM 538 C CA . THR A 1 73 ? 0.985 0.900 -19.864 1.00 95.69 73 THR A CA 1
ATOM 539 C C . THR A 1 73 ? 1.457 2.352 -20.042 1.00 95.69 73 THR A C 1
ATOM 541 O O . THR A 1 73 ? 2.584 2.609 -20.465 1.00 95.69 73 THR A O 1
ATOM 544 N N . LYS A 1 74 ? 0.569 3.322 -19.784 1.00 96.94 74 LYS A N 1
ATOM 545 C CA . LYS A 1 74 ? 0.864 4.771 -19.827 1.00 96.94 74 LYS A CA 1
ATOM 546 C C . LYS A 1 74 ? 0.461 5.474 -18.525 1.00 96.94 74 LYS A C 1
ATOM 548 O O . LYS A 1 74 ? 0.061 6.637 -18.538 1.00 96.94 74 LYS A O 1
ATOM 553 N N . LEU A 1 75 ? 0.515 4.754 -17.405 1.00 97.38 75 LEU A N 1
ATOM 554 C CA . LEU A 1 75 ? 0.036 5.229 -16.110 1.00 97.38 75 LEU A CA 1
ATOM 555 C C . LEU A 1 75 ? 0.876 6.396 -15.585 1.00 97.38 75 LEU A C 1
ATOM 557 O O . LEU A 1 75 ? 0.336 7.292 -14.941 1.00 97.38 75 LEU A O 1
ATOM 561 N N . TYR A 1 76 ? 2.175 6.429 -15.884 1.00 97.19 76 TYR A N 1
ATOM 562 C CA . TYR A 1 76 ? 3.029 7.564 -15.545 1.00 97.19 76 TYR A CA 1
ATOM 563 C C . TYR A 1 76 ? 2.589 8.834 -16.287 1.00 97.19 76 TYR A C 1
ATOM 565 O O . TYR A 1 76 ? 2.465 9.907 -15.691 1.00 97.19 76 TYR A O 1
ATOM 573 N N . THR A 1 77 ? 2.301 8.719 -17.587 1.00 97.00 7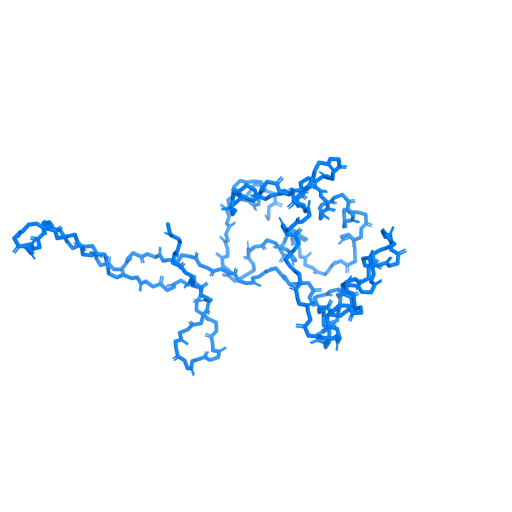7 THR A N 1
ATOM 574 C CA . THR A 1 77 ? 1.787 9.846 -18.376 1.00 97.00 77 THR A CA 1
ATOM 575 C C . THR A 1 77 ? 0.418 10.289 -17.867 1.00 97.00 77 THR A C 1
ATOM 577 O O . THR A 1 77 ? 0.221 11.481 -17.651 1.00 97.00 77 THR A O 1
ATOM 580 N N . ASP A 1 78 ? -0.487 9.349 -17.585 1.00 97.38 78 ASP A N 1
ATOM 581 C CA . ASP A 1 78 ? -1.791 9.661 -16.992 1.00 97.38 78 ASP A CA 1
ATOM 582 C C . ASP A 1 78 ? -1.621 10.433 -15.666 1.00 97.38 78 ASP A C 1
ATOM 584 O O . ASP A 1 78 ? -2.216 11.499 -15.488 1.00 97.38 78 ASP A O 1
ATOM 588 N N . LEU A 1 79 ? -0.733 9.977 -14.770 1.00 96.38 79 LEU A N 1
ATOM 589 C CA . LEU A 1 79 ? -0.466 10.646 -13.491 1.00 96.38 79 LEU A CA 1
ATOM 590 C C . LEU A 1 79 ? 0.045 12.081 -13.680 1.00 96.38 79 LEU A C 1
ATOM 592 O O . LEU A 1 79 ? -0.429 12.993 -13.001 1.00 96.38 79 LEU A O 1
ATOM 596 N N . THR A 1 80 ? 0.990 12.299 -14.598 1.00 95.25 80 THR A N 1
ATOM 597 C CA . THR A 1 80 ? 1.543 13.642 -14.871 1.00 95.25 80 THR A CA 1
ATOM 598 C C . THR A 1 80 ? 0.522 14.589 -15.509 1.00 95.25 80 THR A C 1
ATOM 600 O O . THR A 1 80 ? 0.659 15.803 -15.384 1.00 95.25 80 THR A O 1
ATOM 603 N N . GLN A 1 81 ? -0.541 14.049 -16.108 1.00 96.69 81 GLN A N 1
ATOM 604 C CA . GLN A 1 81 ? -1.696 14.792 -16.625 1.00 96.69 81 GLN A CA 1
ATOM 605 C C . GLN A 1 81 ? -2.836 14.937 -15.598 1.00 96.69 81 GLN A C 1
ATOM 607 O O . GLN A 1 81 ? -3.919 15.411 -15.933 1.00 96.69 81 GLN A O 1
ATOM 612 N N . GLY A 1 82 ? -2.612 14.542 -14.339 1.00 95.06 82 GLY A N 1
ATOM 613 C CA . GLY A 1 82 ? -3.594 14.648 -13.256 1.00 95.06 82 GLY A CA 1
ATOM 614 C C . GLY A 1 82 ? -4.618 13.509 -13.210 1.00 95.06 82 GLY A C 1
ATOM 615 O O . GLY A 1 82 ? -5.534 13.542 -12.388 1.00 95.06 82 GLY A O 1
ATOM 616 N N . LYS A 1 83 ? -4.463 12.477 -14.044 1.00 95.06 83 LYS A N 1
ATOM 617 C CA . LYS A 1 83 ? -5.327 11.296 -14.076 1.00 95.06 83 LYS A CA 1
ATOM 618 C C . LYS A 1 83 ? -4.720 10.181 -13.225 1.00 95.06 83 LYS A C 1
ATOM 620 O O . LYS A 1 83 ? -3.790 9.489 -13.624 1.00 95.06 83 LYS A O 1
ATOM 625 N N . ARG A 1 84 ? -5.255 10.009 -12.016 1.00 93.44 84 ARG A N 1
ATOM 626 C CA . ARG A 1 84 ? -4.834 8.945 -11.094 1.00 93.44 84 ARG A CA 1
ATOM 627 C C . ARG A 1 84 ? -5.682 7.694 -11.267 1.00 93.44 84 ARG A C 1
ATOM 629 O O . ARG A 1 84 ? -6.905 7.766 -11.223 1.00 93.44 84 ARG A O 1
ATOM 636 N N . HIS A 1 85 ? -4.999 6.563 -11.377 1.00 93.25 85 HIS A N 1
ATOM 637 C CA . HIS A 1 85 ? -5.587 5.231 -11.418 1.00 93.25 85 HIS A CA 1
ATOM 638 C C . HIS A 1 85 ? -5.360 4.513 -10.096 1.00 93.25 85 HIS A C 1
ATOM 640 O O . HIS A 1 85 ? -4.279 4.610 -9.512 1.00 93.25 85 HIS A O 1
ATOM 646 N N . ARG A 1 86 ? -6.354 3.754 -9.631 1.00 92.19 86 ARG A N 1
ATOM 647 C CA . ARG A 1 86 ? -6.121 2.769 -8.569 1.00 92.19 86 ARG A CA 1
ATOM 648 C C . ARG A 1 86 ? -5.623 1.470 -9.184 1.00 92.19 86 ARG A C 1
ATOM 650 O O . ARG A 1 86 ? -6.163 1.011 -10.186 1.00 92.19 86 ARG A O 1
ATOM 657 N N . CYS A 1 87 ? -4.665 0.818 -8.531 1.00 94.50 87 CYS A N 1
ATOM 658 C CA . CYS A 1 87 ? -4.166 -0.495 -8.954 1.00 94.50 87 CYS A CA 1
ATOM 659 C C . CYS A 1 87 ? -5.317 -1.501 -9.129 1.00 94.50 87 CYS A C 1
ATOM 661 O O . CYS A 1 87 ? -5.306 -2.318 -10.051 1.00 94.50 87 CYS A O 1
ATOM 663 N N . ASN A 1 88 ? -6.341 -1.383 -8.274 1.00 94.81 88 ASN A N 1
ATOM 664 C CA . ASN A 1 88 ? -7.496 -2.266 -8.275 1.00 94.81 88 ASN A CA 1
ATOM 665 C C . ASN A 1 88 ? -8.552 -1.995 -9.364 1.00 94.81 88 ASN A C 1
ATOM 667 O O . ASN A 1 88 ? -9.537 -2.723 -9.466 1.00 94.81 88 ASN A O 1
ATOM 671 N N . GLU A 1 89 ? -8.347 -0.980 -10.210 1.00 95.12 89 GLU A N 1
ATOM 672 C CA . GLU A 1 89 ? -9.120 -0.803 -11.448 1.00 95.12 89 GLU A CA 1
ATOM 673 C C . GLU A 1 89 ? -8.758 -1.859 -12.500 1.00 95.12 89 GLU A C 1
ATOM 675 O O . GLU A 1 89 ? -9.557 -2.147 -13.391 1.00 95.12 89 GLU A O 1
ATOM 680 N N . CYS A 1 90 ? -7.552 -2.428 -12.408 1.00 96.69 90 CYS A N 1
ATOM 681 C CA . CYS A 1 90 ? -7.061 -3.471 -13.305 1.00 96.69 90 CYS A CA 1
ATOM 682 C C . CYS A 1 90 ? -6.839 -4.796 -12.569 1.00 96.69 90 CYS A C 1
ATOM 684 O O . CYS A 1 90 ? -7.267 -5.837 -13.055 1.00 96.69 90 CYS A O 1
ATOM 686 N N . HIS A 1 91 ? -6.210 -4.774 -11.395 1.00 97.38 91 HIS A N 1
ATOM 687 C CA . HIS A 1 91 ? -5.939 -5.979 -10.612 1.00 97.38 91 HIS A CA 1
ATOM 688 C C . HIS A 1 91 ? -7.052 -6.238 -9.598 1.00 97.38 91 HIS A C 1
ATOM 690 O O . HIS A 1 91 ? -7.376 -5.358 -8.813 1.00 97.38 91 HIS A O 1
ATOM 696 N N . SER A 1 92 ? -7.634 -7.434 -9.562 1.00 97.25 92 SER A N 1
ATOM 697 C CA . SER A 1 92 ? -8.709 -7.713 -8.600 1.00 97.25 92 SER A CA 1
ATOM 698 C C . SER A 1 92 ? -8.229 -7.588 -7.146 1.00 97.25 92 SER A C 1
ATOM 700 O O . SER A 1 92 ? -7.090 -7.928 -6.820 1.00 97.25 92 SER A O 1
ATOM 702 N N . ASP A 1 93 ? -9.086 -7.075 -6.264 1.00 93.75 93 ASP A N 1
ATOM 703 C CA . ASP A 1 93 ? -8.777 -6.858 -4.847 1.00 93.75 93 ASP A CA 1
ATOM 704 C C . ASP A 1 93 ? -9.979 -7.243 -3.983 1.00 93.75 93 ASP A C 1
ATOM 706 O O . ASP A 1 93 ? -11.035 -6.608 -4.012 1.00 93.75 93 ASP A O 1
ATOM 710 N N . ASN A 1 94 ? -9.805 -8.297 -3.192 1.00 87.50 94 ASN A N 1
ATOM 711 C CA . ASN A 1 94 ? -10.834 -8.830 -2.313 1.00 87.50 94 ASN A CA 1
ATOM 712 C C . ASN A 1 94 ? -11.147 -7.904 -1.130 1.00 87.50 94 ASN A C 1
ATOM 714 O O . ASN A 1 94 ? -12.287 -7.895 -0.670 1.00 87.50 94 ASN A O 1
ATOM 718 N N . VAL A 1 95 ? -10.179 -7.115 -0.649 1.00 83.31 95 VAL A N 1
ATOM 719 C CA . VAL A 1 95 ? -10.371 -6.213 0.499 1.00 83.31 95 VAL A CA 1
ATOM 720 C C . VAL A 1 95 ? -11.371 -5.118 0.149 1.00 83.31 95 VAL A C 1
ATOM 722 O O . VAL A 1 95 ? -12.231 -4.768 0.956 1.00 83.31 95 VAL A O 1
ATOM 725 N N . LEU A 1 96 ? -11.283 -4.607 -1.077 1.00 86.00 96 LEU A N 1
ATOM 726 C CA . LEU A 1 96 ? -12.159 -3.555 -1.585 1.00 86.00 96 LEU A CA 1
ATOM 727 C C . LEU A 1 96 ? 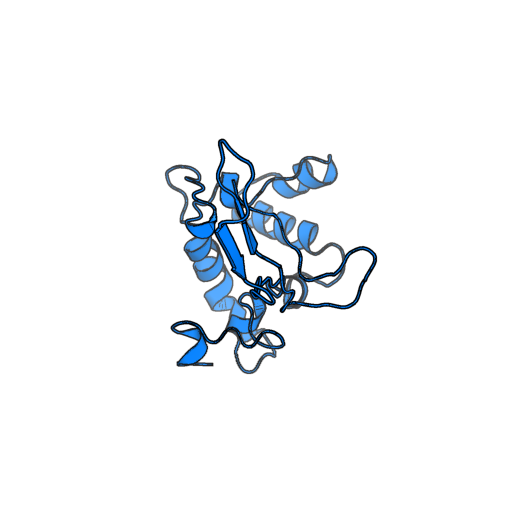-13.311 -4.092 -2.444 1.00 86.00 96 LEU A C 1
ATOM 729 O O . LEU A 1 96 ? -14.071 -3.297 -2.997 1.00 86.00 96 LEU A O 1
ATOM 733 N N . ASN A 1 97 ? -13.453 -5.420 -2.544 1.00 88.75 97 ASN A N 1
ATOM 734 C CA . ASN A 1 97 ? -14.397 -6.096 -3.437 1.00 88.75 97 ASN A CA 1
ATOM 735 C C . ASN A 1 97 ? -14.335 -5.545 -4.877 1.00 88.75 97 ASN A C 1
ATOM 737 O O . ASN A 1 97 ? -15.357 -5.323 -5.530 1.00 88.75 97 ASN A O 1
ATOM 741 N N . ALA A 1 98 ? -13.119 -5.261 -5.347 1.00 93.50 98 ALA A N 1
ATOM 742 C CA . ALA A 1 98 ? -12.858 -4.752 -6.679 1.00 93.50 98 ALA A CA 1
ATOM 743 C C . ALA A 1 98 ? -12.659 -5.938 -7.637 1.00 93.50 98 ALA A C 1
ATOM 745 O O . ALA A 1 98 ? -11.729 -6.727 -7.438 1.00 93.50 98 ALA A O 1
ATOM 746 N N . PRO A 1 99 ? -13.492 -6.078 -8.683 1.00 94.12 99 PRO A N 1
ATOM 747 C CA . PRO A 1 99 ? -13.422 -7.227 -9.584 1.00 94.12 99 PRO A CA 1
ATOM 748 C C . PRO A 1 99 ? -12.159 -7.234 -10.457 1.00 94.12 99 PRO A C 1
ATOM 750 O O . PRO A 1 99 ? -11.745 -8.297 -10.904 1.00 94.12 99 PRO A O 1
ATOM 753 N N . GLY A 1 100 ? -11.521 -6.077 -10.673 1.00 95.31 100 GLY A N 1
ATOM 754 C CA . GLY A 1 100 ? -10.406 -5.943 -11.611 1.00 95.31 100 GLY A CA 1
ATOM 755 C C . GLY A 1 100 ? -10.834 -6.184 -13.064 1.00 95.31 100 GLY A C 1
ATOM 756 O O . GLY A 1 100 ? -12.006 -6.038 -13.411 1.00 95.31 100 GLY A O 1
ATOM 757 N N . LYS A 1 101 ? -9.867 -6.528 -13.918 1.00 96.44 101 LYS A N 1
ATOM 758 C CA . LYS A 1 101 ? -10.074 -6.899 -15.323 1.00 96.44 101 LYS A CA 1
ATOM 759 C C . LYS A 1 101 ? -9.721 -8.365 -15.544 1.00 96.44 101 LYS A C 1
ATOM 761 O O . LYS A 1 101 ? -8.760 -8.870 -14.964 1.00 96.44 101 LYS A O 1
ATOM 766 N N . ASP A 1 102 ? -10.455 -9.007 -16.446 1.00 94.88 102 ASP A N 1
ATOM 767 C CA . ASP A 1 102 ? -10.207 -10.393 -16.835 1.00 94.88 102 ASP A CA 1
ATOM 768 C C . ASP A 1 102 ? -8.796 -10.583 -17.410 1.00 94.88 102 ASP A C 1
ATOM 770 O O . ASP A 1 102 ? -8.254 -9.719 -18.101 1.00 94.88 102 ASP A O 1
ATOM 774 N N . GLY A 1 103 ? -8.198 -11.740 -17.120 1.00 93.81 103 GLY A N 1
ATOM 775 C CA . GLY A 1 103 ? -6.863 -12.107 -17.600 1.00 93.81 103 GLY A CA 1
ATOM 776 C C . GLY A 1 103 ? -5.696 -11.463 -16.843 1.00 93.81 103 GLY A C 1
ATOM 777 O O . GLY A 1 103 ? -4.549 -11.810 -17.119 1.00 93.81 103 GLY A O 1
ATOM 778 N N . LEU A 1 104 ? -5.952 -10.575 -15.874 1.00 95.62 104 LEU A N 1
ATOM 779 C CA . LEU A 1 104 ? -4.924 -10.033 -14.985 1.00 95.62 104 LEU A CA 1
ATOM 780 C C . LEU A 1 104 ? -4.915 -10.763 -13.633 1.00 95.62 104 LEU A C 1
ATOM 782 O O . LEU A 1 104 ? -5.977 -11.100 -13.105 1.00 95.62 104 LEU A O 1
ATOM 786 N N . PRO A 1 105 ? -3.733 -10.994 -13.031 1.00 96.25 105 PRO A N 1
ATOM 787 C CA . PRO A 1 105 ? -3.657 -11.559 -11.690 1.00 96.25 105 PRO A CA 1
ATOM 788 C C . PRO A 1 105 ? -4.267 -10.601 -10.661 1.00 96.25 105 PRO A C 1
ATOM 790 O O . PRO A 1 105 ? -4.216 -9.375 -10.825 1.00 96.25 105 PRO A O 1
ATOM 793 N N . ALA A 1 106 ? -4.775 -11.163 -9.562 1.00 97.19 106 ALA A N 1
ATOM 794 C CA . ALA A 1 106 ? -5.196 -10.384 -8.401 1.00 97.19 106 ALA A CA 1
ATOM 795 C C . ALA A 1 106 ? -4.049 -9.504 -7.879 1.00 97.19 106 ALA A C 1
ATOM 797 O O . ALA A 1 106 ? -2.877 -9.860 -8.017 1.00 97.19 106 ALA A O 1
ATOM 798 N N . LEU A 1 107 ? -4.371 -8.371 -7.251 1.00 95.44 107 LEU A N 1
ATOM 799 C CA . LEU A 1 107 ? -3.394 -7.367 -6.821 1.00 95.44 107 LEU A CA 1
ATOM 800 C C . LEU A 1 107 ? -2.324 -7.970 -5.908 1.00 95.44 107 LEU A C 1
ATOM 802 O O . LEU A 1 107 ? -1.133 -7.752 -6.121 1.00 95.44 107 LEU A O 1
ATOM 806 N N . SER A 1 108 ? -2.736 -8.791 -4.942 1.00 93.62 108 SER A N 1
ATOM 807 C CA . SER A 1 108 ? -1.811 -9.498 -4.054 1.00 93.62 108 SER A CA 1
ATOM 808 C C . SER A 1 108 ? -0.862 -10.416 -4.830 1.00 93.62 108 SER A C 1
ATOM 810 O O . SER A 1 108 ? 0.334 -10.440 -4.553 1.00 93.62 108 SER A O 1
ATOM 812 N N . GLN A 1 109 ? -1.355 -11.137 -5.836 1.00 95.81 109 GLN A N 1
ATOM 813 C CA . GLN A 1 109 ? -0.534 -12.017 -6.665 1.00 95.81 109 GLN A CA 1
ATOM 814 C C . GLN A 1 109 ? 0.410 -11.229 -7.582 1.00 95.81 109 GLN A C 1
ATOM 816 O O . GLN A 1 109 ? 1.567 -11.615 -7.722 1.00 95.81 109 GLN A O 1
ATOM 821 N N . ALA A 1 110 ? -0.046 -10.120 -8.170 1.00 96.00 110 ALA A N 1
ATOM 822 C CA . ALA A 1 110 ? 0.778 -9.253 -9.010 1.00 96.00 110 ALA A CA 1
ATOM 823 C C . ALA A 1 110 ? 1.954 -8.660 -8.218 1.00 96.00 110 ALA A C 1
ATOM 825 O O . ALA A 1 110 ? 3.108 -8.745 -8.645 1.00 96.00 110 ALA A O 1
ATOM 826 N N . ILE A 1 111 ? 1.667 -8.119 -7.028 1.00 94.81 111 ILE A N 1
ATOM 827 C CA . ILE A 1 111 ? 2.674 -7.518 -6.150 1.00 94.81 111 ILE A CA 1
ATOM 828 C C . ILE A 1 111 ? 3.667 -8.574 -5.664 1.00 94.81 111 ILE A C 1
ATOM 830 O O . ILE A 1 111 ? 4.869 -8.379 -5.841 1.00 94.81 111 ILE A O 1
ATOM 834 N N . HIS A 1 112 ? 3.205 -9.703 -5.116 1.00 94.94 112 HIS A N 1
ATOM 835 C CA . HIS A 1 112 ? 4.113 -10.756 -4.654 1.00 94.94 112 HIS A CA 1
ATOM 836 C C . HIS A 1 112 ? 4.924 -11.366 -5.802 1.00 94.94 112 HIS A C 1
ATOM 838 O O . HIS A 1 112 ? 6.133 -11.547 -5.671 1.00 94.94 112 HIS A O 1
ATOM 844 N N . GLY A 1 113 ? 4.285 -11.643 -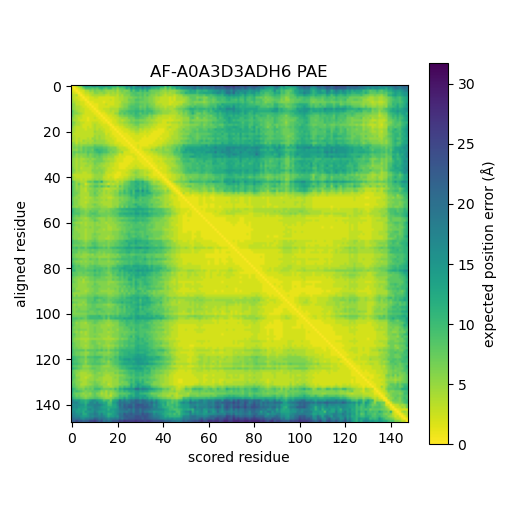6.941 1.00 94.50 113 GLY A N 1
ATOM 845 C CA . GLY A 1 113 ? 4.935 -12.243 -8.103 1.00 94.50 113 GLY A CA 1
ATOM 846 C C . GLY A 1 113 ? 6.083 -11.384 -8.622 1.00 94.50 113 GLY A C 1
ATOM 847 O O . GLY A 1 113 ? 7.187 -11.889 -8.812 1.00 94.50 113 GLY A O 1
ATOM 848 N 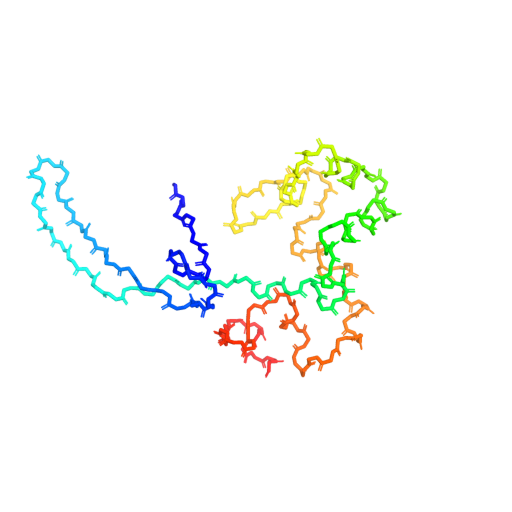N . PHE A 1 114 ? 5.860 -10.075 -8.769 1.00 93.88 114 PHE A N 1
ATOM 849 C CA . PHE A 1 114 ? 6.902 -9.165 -9.234 1.00 93.88 114 PHE A CA 1
ATOM 850 C C . PHE A 1 114 ? 7.985 -8.915 -8.175 1.00 93.88 114 PHE A C 1
ATOM 852 O O . PHE A 1 114 ? 9.170 -8.913 -8.500 1.00 93.88 114 PHE A O 1
ATOM 859 N N . HIS A 1 115 ? 7.628 -8.707 -6.908 1.00 95.12 115 HIS A N 1
ATOM 860 C CA . HIS A 1 115 ? 8.606 -8.276 -5.902 1.00 95.12 115 HIS A CA 1
ATOM 861 C C . HIS A 1 115 ? 9.383 -9.420 -5.247 1.00 95.12 115 HIS A C 1
ATOM 863 O O . HIS A 1 115 ? 10.468 -9.166 -4.733 1.00 95.12 115 HIS A O 1
ATOM 869 N N . SER A 1 116 ? 8.895 -10.665 -5.298 1.00 93.38 116 SER A N 1
ATOM 870 C CA . SER A 1 116 ? 9.501 -11.819 -4.606 1.00 93.38 116 SER A CA 1
ATOM 871 C C . SER A 1 116 ? 11.018 -11.948 -4.805 1.00 93.38 116 SER A C 1
ATOM 873 O O . SER A 1 116 ? 11.759 -12.055 -3.831 1.00 93.38 116 SER A O 1
ATOM 875 N N . SER A 1 117 ? 11.507 -11.848 -6.045 1.00 92.81 117 SER A N 1
ATOM 876 C CA . SER A 1 117 ? 12.938 -11.958 -6.372 1.00 92.81 117 SER A CA 1
ATOM 877 C C . SER A 1 117 ? 13.777 -10.728 -6.002 1.00 92.81 117 SER A C 1
ATOM 879 O O . SER A 1 117 ? 15.003 -10.774 -6.069 1.00 92.81 117 SER A O 1
ATOM 881 N N . ARG A 1 118 ? 13.135 -9.625 -5.607 1.00 92.69 118 ARG A N 1
ATOM 882 C CA . ARG A 1 118 ? 13.765 -8.341 -5.260 1.00 92.69 118 ARG A CA 1
ATOM 883 C C . ARG A 1 118 ? 13.784 -8.090 -3.752 1.00 92.69 118 ARG A C 1
ATOM 885 O O . ARG A 1 118 ? 14.431 -7.149 -3.303 1.00 92.69 118 ARG A O 1
ATOM 892 N N . MET A 1 119 ? 13.124 -8.930 -2.951 1.00 91.19 119 MET A N 1
ATOM 893 C CA . MET A 1 119 ? 13.021 -8.717 -1.501 1.00 91.19 119 MET A CA 1
ATOM 894 C C . MET A 1 119 ? 14.362 -8.824 -0.768 1.00 91.19 119 MET A C 1
ATOM 896 O O . MET A 1 119 ? 14.537 -8.178 0.262 1.00 91.19 119 MET A O 1
ATOM 900 N N . GLY A 1 120 ? 15.349 -9.518 -1.349 1.00 90.31 120 GLY A N 1
ATOM 901 C CA . GLY A 1 120 ? 16.720 -9.566 -0.828 1.00 90.31 120 GLY A CA 1
ATOM 902 C C . GLY A 1 120 ? 17.428 -8.205 -0.757 1.00 90.31 120 GLY A C 1
ATOM 903 O O . GLY A 1 120 ? 18.441 -8.085 -0.080 1.00 90.31 120 GLY A O 1
ATOM 904 N N . MET A 1 121 ? 16.895 -7.170 -1.417 1.00 90.44 121 MET A N 1
ATOM 905 C CA . MET A 1 121 ? 17.393 -5.793 -1.310 1.00 90.44 121 MET A CA 1
ATOM 906 C C . MET A 1 121 ? 16.949 -5.095 -0.015 1.00 90.44 121 MET A C 1
ATOM 908 O O . MET A 1 121 ? 17.492 -4.045 0.334 1.00 90.44 121 MET A O 1
ATOM 912 N N . SER A 1 122 ? 15.928 -5.622 0.671 1.00 90.56 122 SER A N 1
ATOM 913 C CA . SER A 1 122 ? 15.415 -5.008 1.889 1.00 90.56 122 SER A CA 1
ATOM 914 C C . SER A 1 122 ? 16.383 -5.174 3.056 1.00 90.56 122 SER A C 1
ATOM 916 O O . SER A 1 122 ? 17.044 -6.198 3.210 1.00 90.56 122 SER A O 1
ATOM 918 N N . LYS A 1 123 ? 16.413 -4.153 3.914 1.00 87.38 123 LYS A N 1
ATOM 919 C CA . LYS A 1 123 ? 17.196 -4.125 5.153 1.00 87.38 123 LYS A CA 1
ATOM 920 C C . LYS A 1 123 ? 16.382 -4.505 6.393 1.00 87.38 123 LYS A C 1
ATOM 922 O O . LYS A 1 1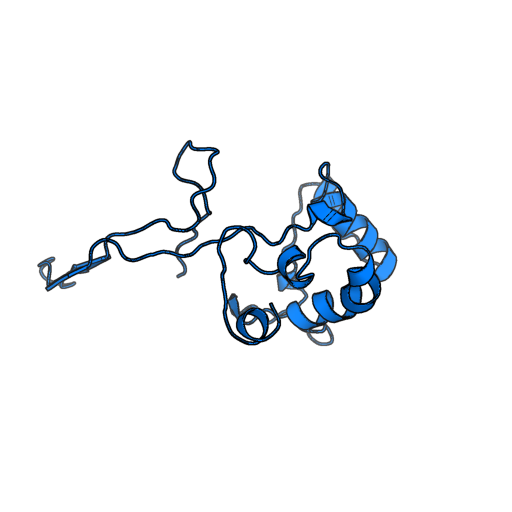23 ? 16.939 -4.504 7.487 1.00 87.38 123 LYS A O 1
ATOM 927 N N . LEU A 1 124 ? 15.082 -4.771 6.247 1.00 85.88 124 LEU A N 1
ATOM 928 C CA . LEU A 1 124 ? 14.236 -5.181 7.367 1.00 85.88 124 LEU A CA 1
ATOM 929 C C . LEU A 1 124 ? 14.536 -6.630 7.753 1.00 85.88 124 LEU A C 1
ATOM 931 O O . LEU A 1 124 ? 14.758 -7.469 6.879 1.00 85.88 124 LEU A O 1
ATOM 935 N N . ALA A 1 125 ? 14.497 -6.921 9.057 1.00 85.56 125 ALA A N 1
ATOM 936 C CA . ALA A 1 125 ? 14.637 -8.284 9.567 1.00 85.56 125 ALA A CA 1
ATOM 937 C C . ALA A 1 125 ? 13.510 -9.182 9.032 1.00 85.56 125 ALA A C 1
ATOM 939 O O . ALA A 1 125 ? 13.772 -10.263 8.510 1.00 85.56 125 ALA A O 1
ATOM 940 N N . ASN A 1 126 ? 12.272 -8.679 9.072 1.00 86.00 126 ASN A N 1
ATOM 941 C CA . ASN A 1 126 ? 11.138 -9.268 8.379 1.00 86.00 126 ASN A CA 1
ATOM 942 C C . ASN A 1 126 ? 10.828 -8.462 7.111 1.00 86.00 126 ASN A C 1
ATOM 944 O O . ASN A 1 126 ? 10.280 -7.360 7.145 1.00 86.00 126 ASN A O 1
ATOM 948 N N . GLN A 1 127 ? 11.157 -9.038 5.957 1.00 89.19 127 GLN A N 1
ATOM 949 C CA . GLN A 1 127 ? 11.007 -8.366 4.669 1.00 89.19 127 GLN A CA 1
ATOM 950 C C . GLN A 1 127 ? 9.547 -8.136 4.272 1.00 89.19 127 GLN A C 1
ATOM 952 O O . GLN A 1 127 ? 9.279 -7.230 3.481 1.00 89.19 127 GLN A O 1
ATOM 957 N N . CYS A 1 128 ? 8.582 -8.897 4.795 1.00 87.06 128 CYS A N 1
ATOM 958 C CA . CYS A 1 128 ? 7.194 -8.632 4.432 1.00 87.06 128 CYS A CA 1
ATOM 959 C C . CYS A 1 128 ? 6.668 -7.339 5.077 1.00 87.06 128 CYS A C 1
ATOM 961 O O . CYS A 1 128 ? 5.712 -6.771 4.552 1.00 87.06 128 CYS A O 1
ATOM 963 N N . TYR A 1 129 ? 7.354 -6.782 6.087 1.00 87.25 129 TYR A N 1
ATOM 964 C CA . TYR A 1 129 ? 7.038 -5.462 6.645 1.00 87.25 129 TYR A CA 1
ATOM 965 C C . TYR A 1 129 ? 7.403 -4.267 5.753 1.00 87.25 129 TYR A C 1
ATOM 967 O O . TYR A 1 129 ? 7.086 -3.132 6.087 1.00 87.25 129 TYR A O 1
ATOM 975 N N . ASN A 1 130 ? 7.993 -4.488 4.570 1.00 89.00 130 ASN A N 1
ATOM 976 C CA . ASN A 1 130 ? 8.075 -3.415 3.568 1.00 89.00 130 ASN A CA 1
ATOM 977 C C . ASN A 1 130 ? 6.712 -3.095 2.947 1.00 89.00 130 ASN A C 1
ATOM 979 O O . ASN A 1 130 ? 6.535 -2.012 2.395 1.00 89.00 130 ASN A O 1
ATOM 983 N N . CYS A 1 131 ? 5.783 -4.052 2.959 1.00 89.00 131 CYS A N 1
ATOM 984 C CA . CYS A 1 131 ? 4.490 -3.918 2.290 1.00 89.00 131 CYS A CA 1
ATOM 985 C C . CYS A 1 131 ? 3.314 -4.167 3.232 1.00 89.00 131 CYS A C 1
ATOM 987 O O . CYS A 1 131 ? 2.235 -3.615 3.025 1.00 89.00 131 CYS A O 1
ATOM 989 N N . HIS A 1 132 ? 3.508 -5.008 4.244 1.00 86.75 132 HIS A N 1
ATOM 990 C CA . HIS A 1 132 ? 2.501 -5.316 5.240 1.00 86.75 132 HIS A CA 1
ATOM 991 C C . HIS A 1 132 ? 2.763 -4.553 6.538 1.00 86.75 132 HIS A C 1
ATOM 993 O O . HIS A 1 132 ? 3.912 -4.433 6.953 1.00 86.75 132 HIS A O 1
ATOM 999 N N . PRO A 1 133 ? 1.706 -4.101 7.225 1.00 83.19 133 PRO A N 1
ATOM 1000 C CA . PRO A 1 133 ? 1.853 -3.454 8.519 1.00 83.19 133 PRO A CA 1
ATOM 1001 C C . PRO A 1 133 ? 2.568 -4.341 9.550 1.00 83.19 133 PRO A C 1
ATOM 1003 O O . PRO A 1 133 ? 2.248 -5.529 9.651 1.00 83.19 133 PRO A O 1
ATOM 1006 N N . GLY A 1 134 ? 3.509 -3.792 10.332 1.00 79.38 134 GLY A N 1
ATOM 1007 C CA . GLY A 1 134 ? 4.285 -4.621 11.264 1.00 79.38 134 GLY A CA 1
ATOM 1008 C C . GLY A 1 134 ? 5.355 -3.958 12.127 1.00 79.38 134 GLY A C 1
ATOM 1009 O O . GLY A 1 134 ? 5.390 -4.237 13.323 1.00 79.38 134 GLY A O 1
ATOM 1010 N N . GLU A 1 135 ? 6.190 -3.070 11.586 1.00 78.56 135 GLU A N 1
ATOM 1011 C CA . GLU A 1 135 ? 7.279 -2.448 12.368 1.00 78.56 135 GLU A CA 1
ATOM 1012 C C . GLU A 1 135 ? 6.733 -1.562 13.503 1.00 78.56 135 GLU A C 1
ATOM 1014 O O . GLU A 1 135 ? 7.189 -1.641 14.646 1.00 78.56 135 GLU A O 1
ATOM 1019 N N . VAL A 1 136 ? 5.694 -0.767 13.223 1.00 79.56 136 VAL A N 1
ATOM 1020 C CA . VAL A 1 136 ? 5.008 0.073 14.215 1.00 79.56 136 VAL A CA 1
ATOM 1021 C C . VAL A 1 136 ? 3.717 -0.590 14.675 1.00 79.56 136 VAL A C 1
ATOM 1023 O O . VAL A 1 136 ? 3.464 -0.710 15.878 1.00 79.56 136 VAL A O 1
ATOM 1026 N N . THR A 1 137 ? 2.882 -1.032 13.731 1.00 78.44 137 THR A N 1
ATOM 1027 C CA . THR A 1 137 ? 1.537 -1.530 14.066 1.00 78.44 137 THR A CA 1
ATOM 1028 C C . THR A 1 137 ? 1.497 -2.990 14.505 1.00 78.44 137 THR A C 1
ATOM 1030 O O . THR A 1 137 ? 0.435 -3.466 14.901 1.00 78.44 137 THR A O 1
ATOM 1033 N N . LYS A 1 138 ? 2.628 -3.711 14.450 1.00 72.12 138 LYS A N 1
ATOM 1034 C CA . LYS A 1 138 ? 2.768 -5.105 14.912 1.00 72.12 138 LYS A CA 1
ATOM 1035 C C . LYS A 1 138 ? 1.575 -5.978 14.518 1.00 72.12 138 LYS A C 1
ATOM 1037 O O . LYS A 1 138 ? 1.050 -6.736 15.338 1.00 72.12 138 LYS A O 1
ATOM 1042 N N . CYS A 1 139 ? 1.093 -5.817 13.281 1.00 64.94 139 CYS A N 1
ATOM 1043 C CA . CYS A 1 139 ? -0.087 -6.501 12.764 1.00 64.94 139 CYS A CA 1
ATOM 1044 C C . CYS A 1 139 ? 0.231 -7.980 12.497 1.00 64.94 139 CYS A C 1
ATOM 1046 O O . CYS A 1 139 ? 0.260 -8.449 11.362 1.00 64.94 139 CYS A O 1
ATOM 1048 N N . ASN A 1 140 ? 0.437 -8.731 13.576 1.00 59.31 140 ASN A N 1
ATOM 1049 C CA . ASN A 1 140 ? 0.764 -10.149 13.596 1.00 59.31 140 ASN A CA 1
ATOM 1050 C C . ASN A 1 140 ? -0.476 -10.980 13.229 1.00 59.31 140 ASN A C 1
ATOM 1052 O O . ASN A 1 140 ? -1.076 -11.640 14.078 1.00 59.31 140 ASN A O 1
ATOM 1056 N N . ARG A 1 141 ? -0.903 -10.940 11.964 1.00 58.19 141 ARG A N 1
ATOM 1057 C CA . ARG A 1 141 ? -1.984 -11.790 11.442 1.00 58.19 141 ARG A CA 1
ATOM 1058 C C . ARG A 1 141 ? -1.435 -12.835 10.475 1.00 58.19 141 ARG A C 1
ATOM 1060 O O . ARG A 1 141 ? -0.641 -12.523 9.593 1.00 58.19 141 ARG A O 1
ATOM 1067 N N . GLY A 1 142 ? -1.918 -14.070 10.595 1.00 61.69 142 GLY A N 1
ATOM 1068 C CA . GLY A 1 142 ? -1.596 -15.150 9.658 1.00 61.69 142 GLY A CA 1
ATOM 1069 C C . GLY A 1 142 ? -0.095 -15.447 9.581 1.00 61.69 142 GLY A C 1
ATOM 1070 O O . GLY A 1 142 ? 0.582 -15.503 10.605 1.00 61.69 142 GLY A O 1
ATOM 1071 N N . VAL A 1 143 ? 0.431 -15.624 8.365 1.00 59.78 143 VAL A N 1
ATOM 1072 C CA . VAL A 1 143 ? 1.844 -15.981 8.130 1.00 59.78 143 VAL A CA 1
ATOM 1073 C C . VAL A 1 143 ? 2.831 -14.946 8.689 1.00 59.78 143 VAL A C 1
ATOM 1075 O O . VAL A 1 143 ? 3.931 -15.321 9.083 1.00 59.78 143 VAL A O 1
ATOM 1078 N N . MET A 1 144 ? 2.405 -13.681 8.805 1.00 59.91 144 MET A N 1
ATOM 1079 C CA . MET A 1 144 ? 3.195 -12.587 9.382 1.00 59.91 144 MET A CA 1
ATOM 1080 C C . MET A 1 144 ? 3.459 -12.769 10.875 1.00 59.91 144 MET A C 1
ATOM 1082 O O . MET A 1 144 ? 4.495 -12.344 11.363 1.00 59.91 144 MET A O 1
ATOM 1086 N N . ALA A 1 145 ? 2.542 -13.423 11.594 1.00 58.06 145 ALA A N 1
ATOM 1087 C CA . ALA A 1 145 ? 2.739 -13.778 12.998 1.00 58.06 145 ALA A CA 1
ATOM 1088 C C . ALA A 1 145 ? 3.625 -15.017 13.173 1.00 58.06 145 ALA A C 1
ATOM 1090 O O . ALA A 1 145 ? 4.260 -15.177 14.208 1.00 58.06 145 ALA A O 1
ATOM 1091 N N . ALA A 1 146 ? 3.600 -15.925 12.193 1.00 60.59 146 ALA A N 1
ATOM 1092 C CA . ALA A 1 146 ? 4.233 -17.237 12.289 1.00 60.59 146 ALA A CA 1
ATOM 1093 C C . ALA A 1 146 ? 5.699 -17.242 11.829 1.00 60.59 146 ALA A C 1
ATOM 1095 O O . ALA A 1 146 ? 6.468 -18.076 12.291 1.00 60.59 146 ALA A O 1
ATOM 1096 N N . ASN A 1 147 ? 6.072 -16.339 10.917 1.00 55.56 147 ASN A N 1
ATOM 1097 C CA . ASN A 1 147 ? 7.416 -16.252 10.332 1.00 55.56 147 ASN A CA 1
ATOM 1098 C C . ASN A 1 147 ? 8.025 -14.844 10.452 1.00 55.56 147 ASN A C 1
ATOM 1100 O O . ASN A 1 147 ? 8.920 -14.506 9.677 1.00 55.56 147 ASN A O 1
ATOM 1104 N N . GLY A 1 148 ? 7.474 -14.011 11.342 1.00 48.41 148 GLY A N 1
ATOM 1105 C CA . GLY A 1 148 ? 7.911 -12.632 11.543 1.00 48.41 148 GLY A CA 1
ATOM 1106 C C . GLY A 1 148 ? 8.952 -12.442 12.622 1.00 48.41 148 GLY A C 1
ATOM 1107 O O . GLY A 1 148 ? 9.025 -13.287 13.541 1.00 48.41 148 GLY A O 1
#

Foldseek 3Di:
DDDDDDQADPPDPDGRQFDFDKDWDADPPPRHTPDIDGRHTPGDDPLLQCCQPCNPPPSVLSVVVVVCVVPVDCQNVCVVVVRHDDPLCAAPDPVVRRHHDPPDHHPVCVVCVVCVVVLVVDPDPDSCSNGDPDPPSNPLDDVNVVVD

pLDDT: mean 88.4, std 10.66, range [48.41, 97.56]

Solvent-accessible surface area (backbone atoms only — not comparable to full-atom values): 8988 Å² total; per-residue (Å²): 139,84,82,91,79,65,31,45,54,92,96,47,89,60,81,40,44,73,40,61,44,70,51,74,43,57,41,88,88,80,62,47,77,75,47,75,46,73,73,42,71,53,78,35,76,76,42,53,41,57,40,83,77,39,36,86,64,64,30,69,53,47,48,27,49,55,48,21,76,74,69,75,53,60,55,37,59,35,42,78,71,73,47,81,79,60,72,44,70,44,16,22,31,79,93,77,69,30,79,33,38,88,97,49,58,37,41,69,53,48,52,49,65,68,43,61,89,55,49,84,76,54,87,53,94,48,56,64,43,44,56,37,51,33,89,85,70,55,52,61,55,71,70,52,52,77,74,92

Mean predicted aligned error: 6.74 Å